Protein AF-A0A227J800-F1 (afdb_monomer)

Sequence (123 aa):
EHDVGGIAIDNHGCPLPESTVTACEESDAVLFGSVGGPKWEHLPPNDQPERGALLPLRKHFQLFCNLRPAQIHAGLEAFSPLRADISGRGFDIVVVRELTGGIYFGQPKGREGEGANEKAFDT

Foldseek 3Di:
DDAAFPRCCVVPVARQDPVNVVVCVVDPDDDDDDHFDPVQPPDDPCRHRVNVGPLCSCQVVVVQWDKDWDKQDPPNLVVDPDDSVVSVVIDTDIDTGGRHDDQVPDPDFDWDDDDPPIDTDGD

Mean p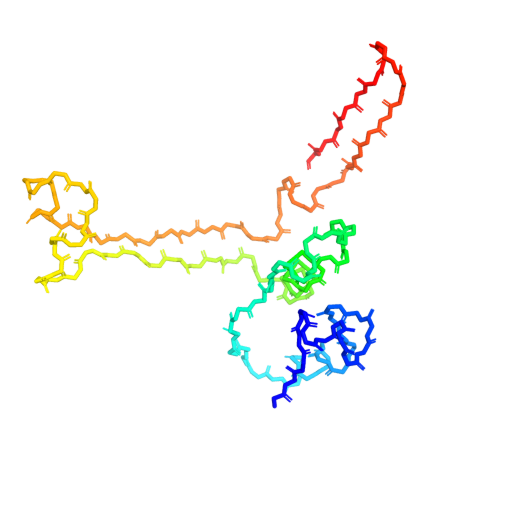redicted aligned error: 4.44 Å

pLDDT: mean 95.44, std 4.73, range [64.62, 98.62]

Organism: Vibrio parahaemolyticus (NCBI:txid670)

Structure (mmCIF, N/CA/C/O backbone):
data_AF-A0A227J800-F1
#
_entry.id   AF-A0A227J800-F1
#
loop_
_atom_site.group_PDB
_atom_site.id
_atom_site.type_symbol
_atom_site.label_atom_id
_atom_site.label_alt_id
_atom_site.label_comp_id
_atom_site.label_asym_id
_atom_site.label_entity_id
_atom_site.label_seq_id
_atom_site.pdbx_PDB_ins_code
_atom_site.Cartn_x
_atom_site.Cartn_y
_atom_site.Cartn_z
_atom_site.occupancy
_atom_site.B_iso_or_equiv
_atom_site.auth_seq_id
_atom_site.auth_comp_id
_atom_site.auth_asym_id
_atom_site.auth_atom_id
_atom_site.pdbx_PDB_model_num
ATOM 1 N N . GLU A 1 1 ? -17.776 4.427 -3.562 1.00 95.69 1 GLU A N 1
ATOM 2 C CA . GLU A 1 1 ? -16.512 5.149 -3.286 1.00 95.69 1 GLU A CA 1
ATOM 3 C C . GLU A 1 1 ? -16.546 5.606 -1.837 1.00 95.69 1 GLU A C 1
ATOM 5 O O . GLU A 1 1 ? -17.624 5.973 -1.382 1.00 95.69 1 GLU A O 1
ATOM 10 N N . HIS A 1 2 ? -15.429 5.520 -1.111 1.00 98.44 2 HIS A N 1
ATOM 11 C CA . HIS A 1 2 ? -15.365 5.807 0.327 1.00 98.44 2 HIS A CA 1
ATOM 12 C C . HIS A 1 2 ? -14.068 6.548 0.672 1.00 98.44 2 HIS A C 1
ATOM 14 O O . HIS A 1 2 ? -13.028 6.287 0.064 1.00 98.44 2 HIS A O 1
ATOM 20 N N . ASP A 1 3 ? -14.132 7.449 1.655 1.00 98.62 3 ASP A N 1
ATOM 21 C CA . ASP A 1 3 ? -12.978 8.229 2.106 1.00 98.62 3 ASP A CA 1
ATOM 22 C C . ASP A 1 3 ? -11.993 7.360 2.899 1.00 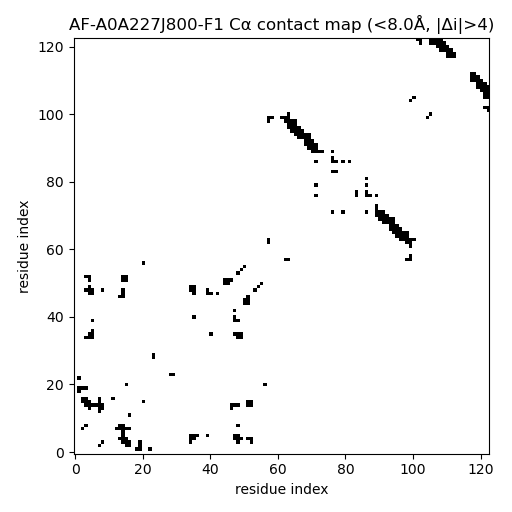98.62 3 ASP A C 1
ATOM 24 O O . ASP A 1 3 ? -12.379 6.571 3.765 1.00 98.62 3 ASP A O 1
ATOM 28 N N . VAL A 1 4 ? -10.694 7.542 2.651 1.00 98.62 4 VAL A N 1
ATOM 29 C CA . VAL A 1 4 ? -9.616 6.869 3.389 1.00 98.62 4 VAL A CA 1
ATOM 30 C C . VAL A 1 4 ? -8.349 7.729 3.430 1.00 98.62 4 VAL A C 1
ATOM 32 O O . VAL A 1 4 ? -8.071 8.507 2.520 1.00 98.62 4 VAL A O 1
ATOM 35 N N . GLY A 1 5 ? -7.549 7.596 4.484 1.00 98.44 5 GLY A N 1
ATOM 36 C CA . GLY A 1 5 ? -6.306 8.334 4.673 1.00 98.44 5 GLY A CA 1
ATOM 37 C C . GLY A 1 5 ? -6.533 9.822 4.935 1.00 98.44 5 GLY A C 1
ATOM 38 O O . GLY A 1 5 ? -7.351 10.199 5.766 1.00 98.44 5 GLY A O 1
ATOM 39 N N . GLY A 1 6 ? -5.787 10.682 4.240 1.00 98.31 6 GLY A N 1
ATOM 40 C CA . GLY A 1 6 ? -5.785 12.122 4.506 1.00 98.31 6 GLY A CA 1
ATOM 41 C C . GLY A 1 6 ? -7.137 12.796 4.266 1.00 98.31 6 GLY A C 1
ATOM 42 O O . GLY A 1 6 ? -7.578 13.590 5.092 1.00 98.31 6 GLY A O 1
ATOM 43 N N . ILE A 1 7 ? -7.843 12.421 3.192 1.00 98.50 7 ILE A N 1
ATOM 44 C CA . ILE A 1 7 ? -9.194 12.943 2.935 1.00 98.50 7 ILE A CA 1
ATOM 45 C C . ILE A 1 7 ? -10.183 12.504 4.022 1.00 98.50 7 ILE A C 1
ATOM 47 O O . ILE A 1 7 ? -11.056 13.275 4.412 1.00 98.50 7 ILE A O 1
ATOM 51 N N . ALA A 1 8 ? -10.002 11.305 4.583 1.00 98.44 8 ALA A N 1
ATOM 52 C CA . ALA A 1 8 ? -10.836 10.851 5.684 1.00 98.44 8 ALA A CA 1
ATOM 53 C C . ALA A 1 8 ? -10.546 11.594 6.992 1.00 98.44 8 ALA A C 1
ATOM 55 O O . ALA A 1 8 ? -11.470 11.883 7.744 1.00 98.44 8 ALA A O 1
ATOM 56 N N . ILE A 1 9 ? -9.288 11.965 7.242 1.00 98.31 9 ILE A N 1
ATOM 57 C CA . ILE A 1 9 ? -8.936 12.831 8.375 1.00 98.31 9 ILE A CA 1
ATOM 58 C C . ILE A 1 9 ? -9.621 14.190 8.229 1.00 98.31 9 ILE A C 1
ATOM 60 O O . ILE A 1 9 ? -10.207 14.681 9.189 1.00 98.31 9 ILE A O 1
ATOM 64 N N . ASP A 1 10 ? -9.584 14.771 7.031 1.00 98.25 10 ASP A N 1
ATOM 65 C CA . ASP A 1 10 ? -10.188 16.076 6.767 1.00 98.25 10 ASP A CA 1
ATOM 66 C C . ASP A 1 10 ? -11.717 16.065 6.953 1.00 98.25 10 ASP A C 1
ATOM 68 O O . ASP A 1 10 ? -12.267 17.010 7.518 1.00 98.25 10 ASP A O 1
ATOM 72 N N . ASN A 1 11 ? -12.394 15.000 6.511 1.00 98.56 11 ASN A N 1
ATOM 73 C CA . ASN A 1 11 ? -13.858 14.912 6.525 1.00 98.56 11 ASN A CA 1
ATOM 74 C C . ASN A 1 11 ? -14.437 14.279 7.805 1.00 98.56 11 ASN A C 1
ATOM 76 O O . ASN A 1 11 ? -15.533 14.644 8.225 1.00 98.56 11 ASN A O 1
ATOM 80 N N . HIS A 1 12 ? -13.720 13.333 8.421 1.00 97.94 12 HIS A N 1
ATOM 81 C CA . HIS A 1 12 ? -14.222 12.461 9.499 1.00 97.94 12 HIS A CA 1
ATOM 82 C C . HIS A 1 12 ? -13.322 12.442 10.742 1.00 97.94 12 HIS A C 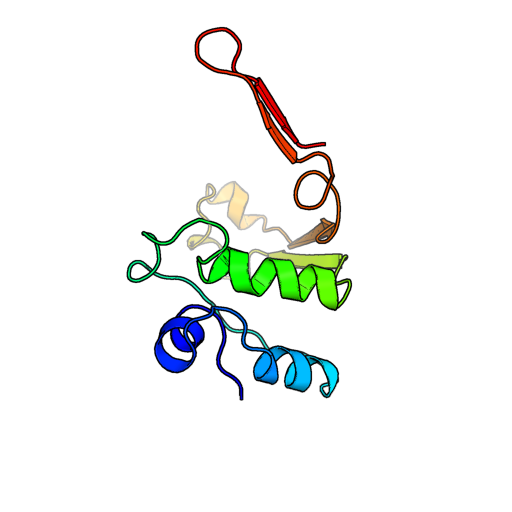1
ATOM 84 O O . HIS A 1 12 ? -13.645 11.775 11.723 1.00 97.94 12 HIS A O 1
ATOM 90 N N . GLY A 1 13 ? -12.178 13.133 10.721 1.00 96.88 13 GLY A N 1
ATOM 91 C CA . GLY A 1 13 ? -11.252 13.213 11.855 1.00 96.88 13 GLY A CA 1
ATOM 92 C C . GLY A 1 13 ? -10.402 11.961 12.097 1.00 96.88 13 GLY A C 1
ATOM 93 O O . GLY A 1 13 ? -9.644 11.931 13.063 1.00 96.88 13 GLY A O 1
ATOM 94 N N . CYS A 1 14 ? -10.490 10.934 11.246 1.00 96.94 14 CYS A N 1
ATOM 95 C CA . CYS A 1 14 ? -9.685 9.716 11.358 1.00 96.94 14 CYS A CA 1
ATOM 96 C C . CYS A 1 14 ? -9.299 9.159 9.975 1.00 96.94 14 CYS A C 1
ATOM 98 O O . CYS A 1 14 ? -10.038 9.341 9.008 1.00 96.94 14 CYS A O 1
ATOM 100 N N . PRO A 1 15 ? -8.152 8.463 9.849 1.00 97.75 15 PRO A N 1
ATOM 101 C CA . PRO A 1 15 ? -7.674 7.968 8.558 1.00 97.75 15 PRO A CA 1
ATOM 102 C C . PRO A 1 15 ? -8.446 6.749 8.038 1.00 97.75 15 PRO A C 1
ATOM 104 O O . PRO A 1 15 ? -8.338 6.426 6.856 1.00 97.75 15 PRO A O 1
ATOM 107 N N . LEU A 1 16 ? -9.210 6.059 8.886 1.00 98.31 16 LEU A N 1
ATOM 108 C CA . LEU A 1 16 ? -10.008 4.901 8.491 1.00 98.31 16 LEU A CA 1
ATOM 109 C C . LEU A 1 16 ? -11.367 4.911 9.207 1.00 98.31 16 LEU A C 1
ATOM 111 O O . LEU A 1 16 ? -11.490 4.334 10.288 1.00 98.31 16 LEU A O 1
ATOM 115 N N . PRO A 1 17 ? -12.379 5.575 8.623 1.00 98.19 17 PRO A N 1
ATOM 116 C CA . PRO A 1 17 ? -13.729 5.60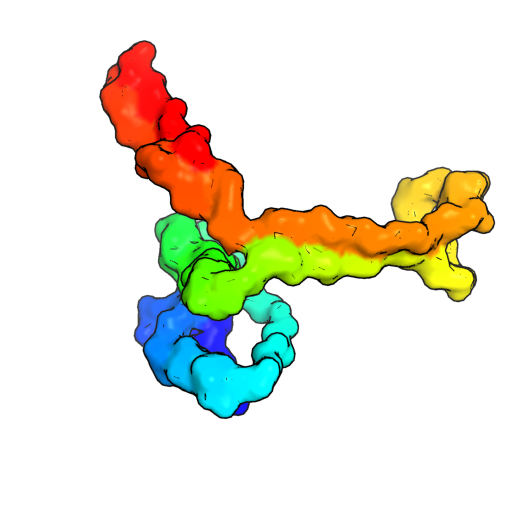0 9.170 1.00 98.19 17 PRO A CA 1
ATOM 117 C C . PRO A 1 17 ? -14.365 4.206 9.190 1.00 98.19 17 PRO A C 1
ATOM 119 O O . PRO A 1 17 ? -14.141 3.395 8.290 1.00 98.19 17 PRO A O 1
ATOM 122 N N . GLU A 1 18 ? -15.231 3.951 10.171 1.00 98.06 18 GLU A N 1
ATOM 123 C CA . GLU A 1 18 ? -15.976 2.687 10.290 1.00 98.06 18 GLU A CA 1
ATOM 124 C C . GLU A 1 18 ? -16.855 2.410 9.059 1.00 98.06 18 GLU A C 1
ATOM 126 O O . GLU A 1 18 ? -16.939 1.274 8.590 1.00 98.06 18 GLU A O 1
ATOM 131 N N . SER A 1 19 ? -17.436 3.458 8.466 1.00 98.25 19 SER A N 1
ATOM 132 C CA . SER A 1 19 ? -18.213 3.357 7.225 1.00 98.25 19 SER A CA 1
ATOM 133 C C . SER A 1 19 ? -17.379 2.849 6.044 1.00 98.25 19 SER A C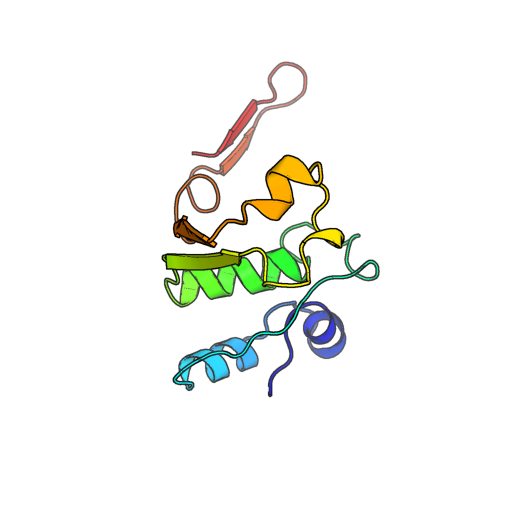 1
ATOM 135 O O . SER A 1 19 ? -17.884 2.099 5.212 1.00 98.25 19 SER A O 1
ATOM 137 N N . THR A 1 20 ? -16.095 3.209 5.982 1.00 98.62 20 THR A N 1
ATOM 138 C CA . THR A 1 20 ? -15.163 2.716 4.961 1.00 98.62 20 THR A CA 1
ATOM 139 C C . THR A 1 20 ? -14.807 1.251 5.202 1.00 98.62 20 THR A C 1
ATOM 141 O O . THR A 1 20 ? -14.721 0.488 4.244 1.00 98.62 20 THR A O 1
ATOM 144 N N . VAL A 1 21 ? -14.636 0.829 6.460 1.00 98.50 21 VAL A N 1
ATOM 145 C CA . VAL A 1 21 ? -14.391 -0.587 6.791 1.00 98.50 21 VAL A CA 1
ATOM 146 C C . VAL A 1 21 ? -15.603 -1.441 6.427 1.00 98.50 21 VAL A C 1
ATOM 148 O O . VAL A 1 21 ? -15.438 -2.430 5.721 1.00 98.50 21 VAL A O 1
ATOM 151 N N . THR A 1 22 ? -16.803 -1.010 6.820 1.00 98.56 22 THR A N 1
ATOM 152 C CA . THR A 1 22 ? -18.068 -1.702 6.513 1.00 98.56 22 THR A CA 1
ATOM 153 C C . THR A 1 22 ? -18.229 -1.888 5.003 1.00 98.56 22 THR A C 1
ATOM 155 O O . THR A 1 22 ? -18.475 -2.989 4.527 1.00 98.56 22 THR A O 1
ATOM 1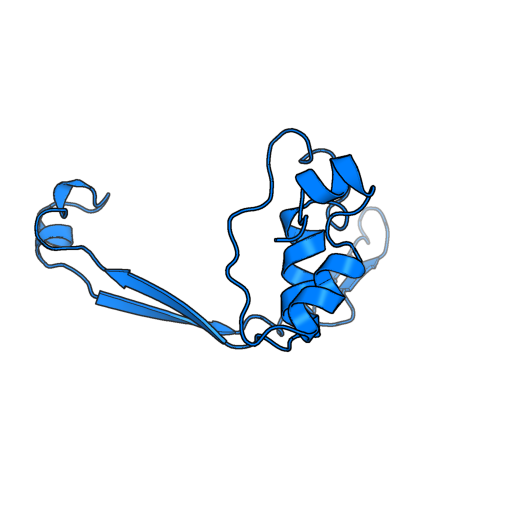58 N N . ALA A 1 23 ? -17.990 -0.836 4.216 1.00 98.44 23 ALA A N 1
ATOM 159 C CA . ALA A 1 23 ? -18.074 -0.937 2.763 1.00 98.44 23 ALA A CA 1
ATOM 160 C C . ALA A 1 23 ? -17.057 -1.923 2.166 1.00 98.44 23 ALA A C 1
ATOM 162 O O . ALA A 1 23 ? -17.368 -2.627 1.206 1.00 98.44 23 ALA A O 1
ATOM 163 N N . CYS A 1 24 ? -15.845 -1.995 2.726 1.00 98.56 24 CYS A N 1
ATOM 164 C CA . CYS A 1 24 ? -14.858 -2.998 2.332 1.00 98.56 24 CYS A CA 1
ATOM 165 C C . CYS A 1 24 ? -15.308 -4.427 2.690 1.00 98.56 24 CYS A C 1
ATOM 167 O O . CYS A 1 24 ? -15.024 -5.339 1.922 1.00 98.56 24 CYS A O 1
ATOM 169 N N . GLU A 1 25 ? -15.997 -4.632 3.819 1.00 98.56 25 GLU A N 1
ATOM 170 C CA . GLU A 1 25 ? -16.559 -5.937 4.215 1.00 98.56 25 GLU A CA 1
ATOM 171 C C . GLU A 1 25 ? -17.702 -6.388 3.300 1.00 98.56 25 GLU A C 1
ATOM 173 O O . GLU A 1 25 ? -17.842 -7.577 3.026 1.00 98.56 25 GLU A O 1
ATOM 178 N N . GLU A 1 26 ? -18.496 -5.441 2.803 1.00 98.56 26 GLU A N 1
ATOM 179 C CA . GLU A 1 26 ? -19.608 -5.683 1.877 1.00 98.56 26 GLU A CA 1
ATOM 180 C C . GLU A 1 26 ? -19.159 -5.845 0.410 1.00 98.56 26 GLU A C 1
ATOM 182 O O . GLU A 1 26 ? -19.988 -6.078 -0.470 1.00 98.56 26 GLU A O 1
ATOM 187 N N . SER A 1 27 ? -17.857 -5.721 0.130 1.00 98.50 27 SER A N 1
ATOM 188 C CA . SER A 1 27 ? -17.292 -5.752 -1.222 1.00 98.50 27 SER A CA 1
ATOM 189 C C . SER A 1 27 ? -16.515 -7.039 -1.506 1.00 98.50 27 SER A C 1
ATOM 191 O O . SER A 1 27 ? -15.798 -7.552 -0.652 1.00 98.50 27 SER A O 1
ATOM 193 N N . ASP A 1 28 ? -16.547 -7.504 -2.758 1.00 98.62 28 ASP A N 1
ATOM 194 C CA . ASP A 1 28 ? -15.731 -8.648 -3.202 1.00 98.62 28 ASP A CA 1
ATOM 195 C C . ASP A 1 28 ? -14.228 -8.319 -3.275 1.00 98.62 28 ASP A C 1
ATOM 197 O O . ASP A 1 28 ? -13.369 -9.196 -3.152 1.00 98.62 28 ASP A O 1
ATOM 201 N N . ALA A 1 29 ? -13.894 -7.052 -3.534 1.00 98.44 29 ALA A N 1
ATOM 202 C CA . ALA A 1 29 ? -12.525 -6.570 -3.655 1.00 98.44 29 ALA A CA 1
ATOM 203 C C . ALA A 1 29 ? -12.435 -5.064 -3.383 1.00 98.44 29 ALA A C 1
ATOM 205 O O . ALA A 1 29 ? -13.384 -4.313 -3.602 1.00 98.44 29 ALA A O 1
ATOM 206 N N . VAL A 1 30 ? -11.244 -4.613 -2.982 1.00 98.44 30 VAL A N 1
ATOM 207 C CA . VAL A 1 30 ? -10.937 -3.194 -2.766 1.00 98.44 30 VAL A CA 1
ATOM 208 C C . VAL A 1 30 ? -9.960 -2.710 -3.833 1.00 98.44 30 VAL A C 1
ATOM 210 O O . VAL A 1 30 ? -8.801 -3.127 -3.863 1.00 98.44 30 VAL A O 1
ATOM 213 N N . LEU A 1 31 ? -10.408 -1.786 -4.686 1.00 98.50 31 LEU A N 1
ATOM 214 C CA . LEU A 1 31 ? -9.520 -1.018 -5.557 1.00 98.50 31 LEU A CA 1
ATOM 215 C C . LEU A 1 31 ? -9.012 0.203 -4.788 1.00 98.50 31 LEU A C 1
ATOM 217 O O . LEU A 1 31 ? -9.765 1.133 -4.510 1.00 98.50 31 LEU A O 1
ATOM 221 N N . PHE A 1 32 ? -7.731 0.186 -4.429 1.00 98.31 32 PHE A N 1
ATOM 222 C CA . PHE A 1 32 ? -7.131 1.191 -3.556 1.00 98.31 32 PHE A CA 1
ATOM 223 C C . PHE A 1 32 ? -6.183 2.115 -4.333 1.00 98.31 32 PHE A C 1
ATOM 225 O O . PHE A 1 32 ? -5.345 1.641 -5.098 1.00 98.31 32 PHE A O 1
ATOM 232 N N . GLY A 1 33 ? -6.302 3.429 -4.115 1.00 97.81 33 GLY A N 1
ATOM 233 C CA . GLY A 1 33 ? -5.403 4.442 -4.677 1.00 97.81 33 GLY A CA 1
ATOM 234 C C . GLY A 1 33 ? -4.125 4.627 -3.850 1.00 97.81 33 GLY A C 1
ATOM 235 O O . GLY A 1 33 ? -3.406 3.677 -3.546 1.00 97.81 33 GLY A O 1
ATOM 236 N N . SER A 1 34 ? -3.836 5.867 -3.462 1.00 97.69 34 SER A N 1
ATOM 237 C CA . SER A 1 34 ? -2.726 6.213 -2.568 1.00 97.69 34 SER A CA 1
ATOM 238 C C . SER A 1 34 ? -3.207 7.114 -1.436 1.00 97.69 34 SER A C 1
ATOM 240 O O . SER A 1 34 ? -4.077 7.955 -1.645 1.00 97.69 34 SER A O 1
ATOM 242 N N . VAL A 1 35 ? -2.607 6.969 -0.257 1.00 97.88 35 VAL A N 1
ATOM 243 C CA . VAL A 1 35 ? -2.860 7.811 0.921 1.00 97.88 35 VAL A CA 1
ATOM 244 C C . VAL A 1 35 ? -1.544 8.389 1.429 1.00 97.88 35 VAL A C 1
ATOM 246 O O . VAL A 1 35 ? -0.494 7.789 1.200 1.00 97.88 35 VAL A O 1
ATOM 249 N N . GLY A 1 36 ? -1.615 9.523 2.124 1.00 96.69 36 GLY A N 1
ATOM 250 C CA . GLY A 1 36 ? -0.443 10.227 2.641 1.00 96.69 36 GLY A CA 1
ATOM 251 C C . GLY A 1 36 ? -0.270 11.617 2.047 1.00 96.69 36 GLY A C 1
ATOM 252 O O . GLY A 1 36 ? -0.968 11.999 1.106 1.00 96.69 36 GLY A O 1
ATOM 253 N N . GLY A 1 37 ? 0.662 12.379 2.610 1.00 96.62 37 GLY A N 1
ATOM 254 C CA . GLY A 1 37 ? 1.087 13.665 2.064 1.00 96.62 37 GLY A CA 1
ATOM 255 C C . GLY A 1 37 ? 1.531 14.678 3.125 1.00 96.62 37 GLY A C 1
ATOM 256 O O . GLY A 1 37 ? 1.155 14.544 4.294 1.00 96.62 37 GLY A O 1
ATOM 257 N N . PRO A 1 38 ? 2.248 15.749 2.719 1.00 97.19 38 PRO A N 1
ATOM 258 C CA . PRO A 1 38 ? 2.909 16.686 3.638 1.00 97.19 38 PRO A CA 1
ATOM 259 C C . PRO A 1 38 ? 1.985 17.333 4.670 1.00 97.19 38 PRO A C 1
ATOM 261 O O . PRO A 1 38 ? 2.399 17.654 5.781 1.00 97.19 38 PRO A O 1
ATOM 264 N N . LYS A 1 39 ? 0.702 17.493 4.323 1.00 97.88 39 LYS A N 1
ATOM 265 C CA . LYS A 1 39 ? -0.316 18.052 5.215 1.00 97.88 39 LYS A CA 1
ATOM 266 C C . LYS A 1 39 ? -0.458 17.256 6.517 1.00 97.88 39 LYS A C 1
ATOM 268 O O . LYS A 1 39 ? -0.727 17.868 7.542 1.00 97.88 39 LYS A O 1
ATOM 273 N N . TRP A 1 40 ? -0.256 15.938 6.499 1.00 97.81 40 TRP A N 1
ATOM 274 C CA . TRP A 1 40 ? -0.509 15.054 7.646 1.00 97.81 40 TRP A CA 1
ATOM 275 C C . TRP A 1 40 ? 0.764 14.428 8.241 1.00 97.81 40 TRP A C 1
ATOM 277 O O . TRP A 1 40 ? 0.677 13.693 9.219 1.00 97.81 40 TRP A O 1
ATOM 287 N N . GLU A 1 41 ? 1.953 14.740 7.710 1.00 94.69 41 GLU A N 1
ATOM 288 C CA . GLU A 1 41 ? 3.240 14.178 8.175 1.00 94.69 41 GLU A CA 1
ATOM 289 C C . GLU A 1 41 ? 3.573 14.522 9.636 1.00 94.69 41 GLU A C 1
ATOM 291 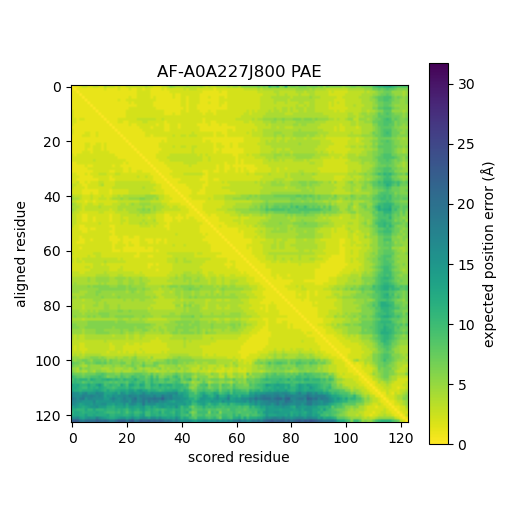O O . GLU A 1 41 ? 4.300 13.790 10.305 1.00 94.69 41 GLU A O 1
ATOM 296 N N . HIS A 1 42 ? 3.026 15.627 10.145 1.00 95.19 42 HIS A N 1
ATOM 297 C CA . HIS A 1 42 ? 3.233 16.089 11.516 1.00 95.19 42 HIS A CA 1
ATOM 298 C C . HIS A 1 42 ? 2.393 15.328 12.558 1.00 95.19 42 HIS A C 1
ATOM 300 O O . HIS A 1 42 ? 2.606 15.514 13.757 1.00 95.19 42 HIS A O 1
ATOM 306 N N . LEU A 1 43 ? 1.430 14.505 12.125 1.00 95.38 43 LEU A N 1
ATOM 307 C CA . LEU A 1 43 ? 0.582 13.730 13.028 1.00 95.38 43 LEU A CA 1
ATOM 308 C C . LEU A 1 43 ? 1.374 12.601 13.708 1.00 95.38 43 LEU A C 1
ATOM 310 O O . LEU A 1 43 ? 2.356 12.102 13.141 1.00 95.38 43 LEU A O 1
ATOM 314 N N . PRO A 1 44 ? 0.940 12.146 14.899 1.00 93.62 44 PRO A N 1
ATOM 315 C CA . PRO A 1 44 ? 1.494 10.955 15.528 1.00 93.62 44 PRO A CA 1
ATOM 316 C C . PRO A 1 44 ? 1.464 9.749 14.576 1.00 93.62 44 PRO A C 1
ATOM 318 O O . PRO A 1 44 ? 0.520 9.610 13.799 1.00 93.62 44 PRO A O 1
ATOM 321 N N . PRO A 1 45 ? 2.438 8.821 14.638 1.00 88.38 45 PRO A N 1
ATOM 322 C CA . PRO A 1 45 ? 2.563 7.764 13.635 1.00 88.38 45 PRO A CA 1
ATOM 323 C C . PRO A 1 45 ? 1.331 6.870 13.446 1.00 88.38 45 PRO A C 1
ATOM 325 O O . PRO A 1 45 ? 1.162 6.329 12.362 1.00 88.38 45 PRO A O 1
ATOM 328 N N . ASN A 1 46 ? 0.496 6.680 14.471 1.00 87.00 46 ASN A N 1
ATOM 329 C CA . ASN A 1 46 ? -0.729 5.877 14.359 1.00 87.00 46 ASN A CA 1
ATOM 330 C C . ASN A 1 46 ? -1.898 6.652 13.734 1.00 87.00 46 ASN A C 1
ATOM 332 O O . ASN A 1 46 ? -2.808 6.031 13.193 1.00 87.00 46 ASN A O 1
ATOM 336 N N . ASP A 1 47 ? -1.830 7.982 13.757 1.00 92.19 47 ASP A N 1
ATOM 337 C CA . ASP A 1 47 ? -2.853 8.875 13.214 1.00 92.19 47 ASP A CA 1
ATOM 338 C C . ASP A 1 47 ? -2.512 9.313 11.782 1.00 92.19 47 ASP A C 1
ATOM 340 O O . ASP A 1 47 ? -3.355 9.860 11.074 1.00 92.19 47 ASP A O 1
ATOM 344 N N . GLN A 1 48 ? -1.282 9.051 11.325 1.00 95.75 48 GLN A N 1
ATOM 345 C CA . GLN A 1 48 ? -0.869 9.309 9.948 1.00 95.75 48 GLN A CA 1
ATOM 346 C C . GLN A 1 48 ? -1.681 8.462 8.949 1.00 95.75 48 GLN A C 1
ATOM 348 O O . GLN A 1 48 ? -1.893 7.267 9.197 1.00 95.75 48 GLN A O 1
ATOM 353 N N . PRO A 1 49 ? -2.076 9.028 7.788 1.00 96.38 49 PRO A N 1
ATOM 354 C CA . PRO A 1 49 ? -2.874 8.346 6.768 1.00 96.38 49 PRO A CA 1
ATOM 355 C C . PRO A 1 49 ? -2.365 6.954 6.379 1.00 96.38 49 PRO A C 1
ATOM 357 O O . PRO A 1 49 ? -3.142 6.014 6.230 1.00 96.38 49 PRO A O 1
ATOM 360 N N . GLU A 1 50 ? -1.055 6.810 6.205 1.00 95.12 50 GLU A N 1
ATOM 361 C CA . GLU A 1 50 ? -0.417 5.610 5.681 1.00 95.12 50 GLU A CA 1
ATOM 362 C C . GLU A 1 50 ? -0.499 4.461 6.681 1.00 95.12 50 GLU A C 1
ATOM 364 O O . GLU A 1 50 ? -0.882 3.348 6.324 1.00 95.12 50 GLU A O 1
ATOM 369 N N . ARG A 1 51 ? -0.146 4.714 7.943 1.00 92.94 51 ARG A N 1
ATOM 370 C CA . ARG A 1 51 ? -0.145 3.681 8.986 1.00 92.94 51 ARG A CA 1
ATOM 371 C C . ARG A 1 51 ? -1.541 3.443 9.540 1.00 92.94 51 ARG A C 1
ATOM 373 O O . ARG A 1 51 ? -1.934 2.283 9.646 1.00 92.94 51 ARG A O 1
ATOM 380 N N . GLY A 1 52 ? -2.274 4.515 9.837 1.00 94.94 52 GLY A N 1
ATOM 381 C CA . GLY A 1 52 ? -3.602 4.473 10.442 1.00 94.94 52 GLY A CA 1
ATOM 382 C C . GLY A 1 52 ? -4.684 3.887 9.535 1.00 94.94 52 GLY A C 1
ATOM 383 O O . GLY A 1 52 ? -5.677 3.383 10.044 1.00 94.94 52 GLY A O 1
ATOM 384 N N . ALA A 1 53 ? -4.489 3.877 8.210 1.00 96.56 53 ALA A N 1
ATOM 385 C CA . ALA A 1 53 ? -5.400 3.196 7.289 1.00 96.56 53 ALA A CA 1
ATOM 386 C C . ALA A 1 53 ? -4.889 1.826 6.820 1.00 96.56 53 ALA A C 1
ATOM 388 O O . ALA A 1 53 ? -5.602 0.826 6.924 1.00 96.56 53 ALA A O 1
ATOM 389 N N . LEU A 1 54 ? -3.653 1.737 6.306 1.00 95.38 54 LEU A N 1
ATOM 390 C CA . LEU A 1 54 ? -3.207 0.516 5.622 1.00 95.38 54 LEU A CA 1
ATOM 391 C C . LEU A 1 54 ? -2.939 -0.649 6.577 1.00 95.38 54 LEU A C 1
ATOM 393 O O . LEU A 1 54 ? -3.212 -1.791 6.209 1.00 95.38 54 LEU A O 1
ATOM 397 N N . LEU A 1 55 ? -2.368 -0.407 7.764 1.00 93.12 55 LEU A N 1
ATOM 398 C CA . LEU A 1 55 ? -2.067 -1.502 8.696 1.00 93.12 55 LEU A CA 1
ATOM 399 C C . LEU A 1 55 ? -3.345 -2.119 9.283 1.00 93.12 55 LEU A C 1
ATOM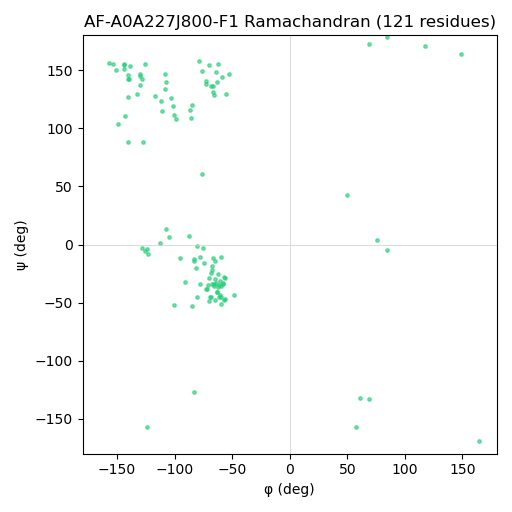 401 O O . LEU A 1 55 ? -3.438 -3.350 9.253 1.00 93.12 55 LEU A O 1
ATOM 405 N N . PRO A 1 56 ? -4.344 -1.331 9.738 1.00 95.19 56 PRO A N 1
ATOM 406 C CA . PRO A 1 56 ? -5.618 -1.887 10.177 1.00 95.19 56 PRO A CA 1
ATOM 407 C C . PRO A 1 56 ? -6.339 -2.655 9.073 1.00 95.19 56 PRO A C 1
ATOM 409 O O . PRO A 1 56 ? -6.725 -3.789 9.322 1.00 95.19 56 PRO A O 1
ATOM 412 N N . LEU A 1 57 ? -6.425 -2.122 7.845 1.00 97.38 57 LEU A N 1
ATOM 413 C CA . LEU A 1 57 ? -7.058 -2.832 6.723 1.00 97.38 57 LEU A CA 1
ATOM 414 C C . LEU A 1 57 ? -6.404 -4.194 6.458 1.00 97.38 57 LEU A C 1
ATOM 416 O O . LEU A 1 57 ? -7.087 -5.210 6.358 1.00 97.38 57 LEU A O 1
ATOM 420 N N . ARG A 1 58 ? -5.068 -4.239 6.390 1.00 96.75 58 ARG A N 1
ATOM 421 C CA . ARG A 1 58 ? -4.330 -5.492 6.160 1.00 96.75 58 ARG A CA 1
ATOM 422 C C . ARG A 1 58 ? -4.581 -6.518 7.254 1.00 96.75 58 ARG A C 1
ATOM 424 O O . ARG A 1 58 ? -4.772 -7.689 6.944 1.00 96.75 58 ARG A O 1
ATOM 431 N N . LYS A 1 59 ? -4.566 -6.078 8.514 1.00 94.62 59 LYS A N 1
ATOM 432 C CA . LYS A 1 59 ? -4.798 -6.946 9.670 1.00 94.62 59 LYS A CA 1
ATOM 433 C C . LYS A 1 59 ? -6.243 -7.443 9.716 1.00 94.62 59 LYS A C 1
ATOM 435 O O . LYS A 1 59 ? -6.453 -8.632 9.922 1.00 94.62 59 LYS A O 1
ATOM 440 N N . HIS A 1 60 ? -7.206 -6.547 9.503 1.00 97.19 60 HIS A N 1
ATOM 441 C CA . HIS A 1 60 ? -8.643 -6.827 9.544 1.00 97.19 60 HIS A CA 1
ATOM 442 C C . HIS A 1 60 ? -9.043 -7.892 8.524 1.00 97.19 60 HIS A C 1
ATOM 444 O O . HIS A 1 60 ? -9.614 -8.915 8.887 1.00 97.19 60 HIS A O 1
ATOM 450 N N . PHE A 1 61 ? -8.632 -7.709 7.267 1.00 97.88 61 PHE A N 1
ATOM 451 C CA . PHE A 1 61 ? -8.932 -8.632 6.168 1.00 97.88 61 PHE A CA 1
ATOM 452 C C . PHE A 1 61 ? -7.914 -9.774 6.018 1.00 97.88 61 PHE A C 1
ATOM 454 O O . PHE A 1 61 ? -7.965 -10.513 5.038 1.00 97.88 61 PHE A O 1
ATOM 461 N N . GLN A 1 62 ? -6.970 -9.916 6.957 1.00 96.81 62 GLN A N 1
ATOM 462 C CA . GLN A 1 62 ? -5.938 -10.962 6.952 1.00 96.81 62 GLN A CA 1
ATOM 463 C C . GLN A 1 62 ? -5.192 -11.075 5.609 1.00 96.81 62 GLN A C 1
ATOM 465 O O . GLN A 1 62 ? -4.919 -12.166 5.104 1.00 96.81 62 GLN A O 1
ATOM 470 N N . LEU A 1 63 ? -4.845 -9.927 5.019 1.00 97.31 63 LEU A N 1
ATOM 471 C CA . LEU A 1 63 ? -4.215 -9.824 3.699 1.00 97.31 63 LEU A CA 1
ATOM 472 C C . LEU A 1 63 ? -2.725 -10.194 3.751 1.00 97.31 63 LEU A C 1
ATOM 474 O O . LEU A 1 63 ? -1.867 -9.365 3.455 1.00 97.31 63 LEU A O 1
ATOM 478 N N . PHE A 1 64 ? -2.401 -11.425 4.150 1.00 96.56 64 PHE A N 1
ATOM 479 C CA . PHE A 1 64 ? -1.030 -11.861 4.432 1.00 96.56 64 PHE A CA 1
ATOM 480 C C . PHE A 1 64 ? -0.122 -11.868 3.196 1.00 96.56 64 PHE A C 1
ATOM 482 O O . PHE A 1 64 ? 1.083 -11.670 3.323 1.00 96.56 64 PHE A O 1
ATOM 489 N N . CYS A 1 65 ? -0.673 -12.098 2.001 1.00 97.88 65 CYS A N 1
ATOM 490 C CA . CYS A 1 65 ? 0.098 -12.247 0.771 1.00 97.88 65 CYS A CA 1
ATOM 491 C C . CYS A 1 65 ? 0.113 -10.945 -0.035 1.00 97.88 65 CYS A C 1
ATOM 493 O O . CYS A 1 65 ? -0.873 -10.581 -0.676 1.00 97.88 65 CYS A O 1
ATOM 495 N N . ASN A 1 66 ? 1.257 -10.261 -0.067 1.00 98.31 66 ASN A N 1
ATOM 496 C CA . ASN A 1 66 ? 1.477 -9.124 -0.953 1.00 98.31 66 ASN A CA 1
ATOM 497 C C . ASN A 1 66 ? 2.302 -9.535 -2.173 1.00 98.31 66 ASN A C 1
ATOM 499 O O . ASN A 1 66 ? 3.453 -9.944 -2.036 1.00 98.31 66 ASN A O 1
ATOM 503 N N . LEU A 1 67 ? 1.722 -9.374 -3.362 1.00 98.44 67 LEU A N 1
ATOM 504 C CA . LEU A 1 67 ? 2.379 -9.645 -4.637 1.00 98.44 67 LEU A CA 1
ATOM 505 C C . LEU A 1 67 ? 2.794 -8.325 -5.290 1.00 98.44 67 LEU A C 1
ATOM 507 O O . LEU A 1 67 ? 1.965 -7.433 -5.466 1.00 98.44 67 LEU A O 1
ATOM 511 N N . ARG A 1 68 ? 4.077 -8.191 -5.639 1.00 98.62 68 ARG A N 1
ATOM 512 C CA . ARG A 1 68 ? 4.617 -7.018 -6.347 1.00 98.62 68 ARG A CA 1
ATOM 513 C C . ARG A 1 68 ? 5.392 -7.468 -7.586 1.00 98.62 68 ARG A C 1
ATOM 515 O O . ARG A 1 68 ? 6.595 -7.722 -7.473 1.00 98.62 68 ARG A O 1
ATOM 522 N N . PRO A 1 69 ? 4.726 -7.622 -8.742 1.00 98.44 69 PRO A N 1
ATOM 523 C CA . PRO A 1 69 ? 5.419 -7.872 -9.998 1.00 98.44 69 PRO A CA 1
ATOM 524 C C . PRO A 1 69 ? 6.239 -6.639 -10.397 1.00 98.44 69 PRO A C 1
ATOM 526 O O . PRO A 1 69 ? 5.764 -5.508 -10.299 1.00 98.44 69 PRO A O 1
ATOM 529 N N . ALA A 1 70 ? 7.471 -6.862 -10.838 1.00 98.31 70 ALA A N 1
ATOM 530 C CA . ALA A 1 70 ? 8.369 -5.840 -11.346 1.00 98.31 70 ALA A CA 1
ATOM 531 C C . ALA A 1 70 ? 9.124 -6.398 -12.555 1.00 98.31 70 ALA A C 1
ATOM 533 O O . ALA A 1 70 ? 9.764 -7.446 -12.470 1.00 98.31 70 ALA A O 1
ATOM 534 N N . GLN A 1 71 ? 9.080 -5.668 -13.664 1.00 98.06 71 GLN A N 1
ATOM 535 C CA . GLN A 1 71 ? 9.775 -6.029 -14.893 1.00 98.06 71 GLN A CA 1
ATOM 536 C C . GLN A 1 71 ? 10.302 -4.780 -15.598 1.00 98.06 71 GLN A C 1
ATOM 538 O O . GLN A 1 71 ? 9.746 -3.689 -15.441 1.00 98.06 71 GLN A O 1
ATOM 543 N N . ILE A 1 72 ? 11.347 -4.944 -16.406 1.00 98.19 72 ILE A N 1
ATOM 544 C CA . ILE A 1 72 ? 11.697 -3.945 -17.420 1.00 98.19 72 ILE A CA 1
ATOM 545 C C . ILE A 1 72 ? 10.882 -4.265 -18.667 1.00 98.19 72 ILE A C 1
ATOM 547 O O . ILE A 1 72 ? 11.067 -5.314 -19.280 1.00 98.19 72 ILE A O 1
ATOM 551 N N . HIS A 1 73 ? 9.988 -3.358 -19.049 1.00 97.44 73 HIS A N 1
ATOM 552 C CA . HIS A 1 73 ? 9.246 -3.491 -20.297 1.00 97.44 73 HIS A CA 1
ATOM 553 C C . HIS A 1 73 ? 10.154 -3.213 -21.497 1.00 97.44 73 HIS A C 1
ATOM 555 O O . HIS A 1 73 ? 10.960 -2.281 -21.468 1.00 97.44 73 HIS A O 1
ATOM 561 N N . ALA A 1 74 ? 9.974 -3.995 -22.561 1.00 95.81 74 ALA A N 1
ATOM 562 C CA . ALA A 1 74 ? 10.711 -3.820 -23.806 1.00 95.81 74 ALA A CA 1
ATOM 563 C C . ALA A 1 74 ? 10.544 -2.391 -24.354 1.00 95.81 74 ALA A C 1
ATOM 565 O O . ALA A 1 74 ? 9.423 -1.891 -24.474 1.00 95.81 74 ALA A O 1
ATOM 566 N N . GLY A 1 75 ? 11.659 -1.739 -24.678 1.00 96.69 75 GLY A N 1
ATOM 567 C CA . GLY A 1 75 ? 11.705 -0.351 -25.143 1.00 96.69 75 GLY A CA 1
ATOM 568 C C . GLY A 1 75 ? 11.724 0.702 -24.028 1.00 96.69 75 GLY A C 1
ATOM 569 O O . GLY A 1 75 ? 11.851 1.890 -24.325 1.00 96.69 75 GLY A O 1
ATOM 570 N N . LEU A 1 76 ? 11.609 0.300 -22.756 1.00 98.00 76 LEU A N 1
ATOM 571 C CA . LEU A 1 76 ? 11.703 1.185 -21.588 1.00 98.00 76 LEU A CA 1
ATOM 572 C C . LEU A 1 76 ? 13.014 0.998 -20.802 1.00 98.00 76 LEU A C 1
ATOM 574 O O . LEU A 1 76 ? 13.148 1.508 -19.690 1.00 98.00 76 LEU A O 1
ATOM 578 N N . GLU A 1 77 ? 14.011 0.310 -21.363 1.00 98.06 77 GLU A N 1
ATOM 579 C CA . GLU A 1 77 ? 15.278 -0.012 -20.692 1.00 98.06 77 GLU A CA 1
ATOM 580 C C . GLU A 1 77 ? 16.048 1.248 -20.273 1.00 98.06 77 GLU A C 1
ATOM 582 O O . GLU A 1 77 ? 16.725 1.246 -19.244 1.00 98.06 77 GLU A O 1
ATOM 587 N N . ALA A 1 78 ? 15.908 2.336 -21.037 1.00 97.81 78 ALA A N 1
ATOM 588 C CA . ALA A 1 78 ? 16.540 3.627 -20.766 1.00 97.81 78 ALA A CA 1
ATOM 589 C C . ALA A 1 78 ? 15.997 4.335 -19.508 1.00 97.81 78 ALA A C 1
ATOM 591 O O . ALA A 1 78 ? 16.665 5.220 -18.981 1.00 97.81 78 ALA A O 1
ATOM 592 N N . PHE A 1 79 ? 14.813 3.950 -19.012 1.00 98.00 79 PHE A N 1
ATOM 593 C CA . PHE A 1 79 ? 14.271 4.452 -17.742 1.00 98.00 79 PHE A CA 1
ATOM 594 C C . PHE A 1 79 ? 14.813 3.692 -16.527 1.00 98.00 79 PHE A C 1
ATOM 596 O O . PHE A 1 79 ? 14.630 4.130 -15.390 1.00 98.00 79 PHE A O 1
ATOM 603 N N . SER A 1 80 ? 15.480 2.554 -16.743 1.00 97.88 80 SER A N 1
ATOM 604 C CA . SER A 1 80 ? 16.147 1.833 -15.665 1.00 97.88 80 SER A CA 1
ATOM 605 C C . SER A 1 80 ? 17.345 2.642 -15.156 1.00 97.88 80 SER A C 1
ATOM 607 O O . SER A 1 80 ? 18.142 3.118 -15.962 1.00 97.88 80 SER A O 1
ATOM 609 N N . PRO A 1 81 ? 17.550 2.747 -13.832 1.00 97.88 81 PRO A N 1
ATOM 610 C CA . PRO A 1 81 ? 18.737 3.396 -13.274 1.00 97.88 81 PRO A CA 1
ATOM 611 C C . PRO A 1 81 ? 20.003 2.526 -13.383 1.00 97.88 81 PRO A C 1
ATOM 613 O O . PRO A 1 81 ? 21.079 2.938 -12.949 1.00 97.88 81 PRO A O 1
ATOM 616 N N . LEU A 1 82 ? 19.889 1.299 -13.901 1.00 98.25 82 LEU A N 1
ATOM 617 C CA . LEU A 1 82 ? 21.018 0.397 -14.104 1.00 98.25 82 LEU A CA 1
ATOM 618 C C . LEU A 1 82 ? 21.802 0.778 -15.363 1.00 98.25 82 LEU A C 1
ATOM 620 O O . LEU A 1 82 ? 21.286 1.392 -16.293 1.00 98.25 82 LEU A O 1
ATOM 624 N N . ARG A 1 83 ? 23.066 0.355 -15.415 1.00 98.25 83 ARG A N 1
ATOM 625 C CA . ARG A 1 83 ? 23.899 0.512 -16.612 1.00 98.25 83 ARG A CA 1
ATOM 626 C C . ARG A 1 83 ? 23.250 -0.204 -17.808 1.00 98.25 83 ARG A C 1
ATOM 628 O O . ARG A 1 83 ? 22.665 -1.271 -17.634 1.00 98.25 83 ARG A O 1
ATOM 635 N N . ALA A 1 84 ? 23.382 0.362 -19.009 1.00 98.12 84 ALA A N 1
ATOM 636 C CA . ALA A 1 84 ? 22.660 -0.086 -20.207 1.00 98.12 84 ALA A CA 1
ATOM 637 C C . ALA A 1 84 ? 22.889 -1.564 -20.590 1.00 98.12 84 ALA A C 1
ATOM 639 O O . ALA A 1 84 ? 21.972 -2.230 -21.054 1.00 98.12 84 ALA A O 1
ATOM 640 N N . ASP A 1 85 ? 24.086 -2.109 -20.363 1.00 97.88 85 ASP A N 1
ATOM 641 C CA . ASP A 1 85 ? 24.399 -3.535 -20.564 1.00 97.88 85 ASP A CA 1
ATOM 642 C C . ASP A 1 85 ? 23.694 -4.454 -19.552 1.00 97.88 85 ASP A C 1
ATOM 644 O O . ASP A 1 85 ? 23.477 -5.635 -19.818 1.00 97.88 85 ASP A O 1
ATOM 648 N N . ILE A 1 86 ? 23.330 -3.927 -18.382 1.00 98.19 86 ILE A N 1
ATOM 649 C CA . ILE A 1 86 ? 22.560 -4.645 -17.368 1.00 98.19 86 ILE A CA 1
ATOM 650 C C . ILE A 1 86 ? 21.070 -4.529 -17.685 1.00 98.19 86 ILE A C 1
ATOM 652 O O . ILE A 1 86 ? 20.410 -5.562 -17.777 1.00 98.19 86 ILE A O 1
ATOM 656 N N . SER A 1 87 ? 20.549 -3.310 -17.876 1.00 97.81 87 SER A N 1
ATOM 657 C CA . SER A 1 87 ? 19.123 -3.086 -18.157 1.00 97.81 87 SER A CA 1
ATOM 658 C C . SER A 1 87 ? 18.690 -3.673 -19.500 1.00 97.81 87 SER A C 1
ATOM 660 O O . SER A 1 87 ? 17.597 -4.224 -19.584 1.00 97.81 87 SER A O 1
ATOM 662 N N . GLY A 1 88 ? 19.568 -3.665 -20.508 1.00 97.12 88 GLY A N 1
ATOM 663 C CA . GLY A 1 88 ? 19.327 -4.270 -21.820 1.00 97.12 88 GLY A CA 1
ATOM 664 C C . GLY A 1 88 ? 19.168 -5.795 -21.805 1.00 97.12 88 GLY A C 1
ATOM 665 O O . GLY A 1 88 ? 18.683 -6.360 -22.779 1.00 97.12 88 GLY A O 1
ATOM 666 N N . ARG A 1 89 ? 19.540 -6.477 -20.711 1.00 97.56 89 ARG A N 1
ATOM 667 C CA . ARG A 1 89 ? 19.239 -7.910 -20.516 1.00 97.56 89 ARG A CA 1
ATOM 668 C C . ARG A 1 89 ? 17.834 -8.156 -19.956 1.00 97.56 89 ARG A C 1
ATOM 670 O O . ARG A 1 89 ? 17.377 -9.294 -19.986 1.00 97.56 89 ARG A O 1
ATOM 677 N N . GLY A 1 90 ? 17.172 -7.112 -19.454 1.00 97.12 90 GLY A N 1
ATOM 678 C CA . GLY A 1 90 ? 15.868 -7.190 -18.807 1.00 97.12 90 GLY A CA 1
ATOM 679 C C . GLY A 1 90 ? 15.883 -7.900 -17.448 1.00 97.12 90 GLY A C 1
ATOM 680 O O . GLY A 1 90 ? 16.886 -8.467 -17.009 1.00 97.12 90 GLY A O 1
ATOM 681 N N . PHE A 1 91 ? 14.738 -7.854 -16.772 1.00 97.62 91 PHE A N 1
ATOM 682 C CA . PHE A 1 91 ? 14.382 -8.751 -15.674 1.00 97.62 91 PHE A CA 1
ATOM 683 C C . PHE A 1 91 ? 12.857 -8.869 -15.598 1.00 97.62 91 PHE A C 1
ATOM 685 O O . PHE A 1 91 ? 12.149 -7.944 -15.998 1.00 97.62 91 PHE A O 1
ATOM 692 N N . ASP A 1 92 ? 12.379 -9.981 -15.045 1.00 98.19 92 ASP A N 1
ATOM 693 C CA . ASP A 1 92 ? 10.971 -10.230 -14.736 1.00 98.19 92 ASP A CA 1
ATOM 694 C C . ASP A 1 92 ? 10.900 -11.012 -13.419 1.00 98.19 92 ASP A C 1
ATOM 696 O O . ASP A 1 92 ? 11.402 -12.135 -13.319 1.00 98.19 92 ASP A O 1
ATOM 700 N N . IL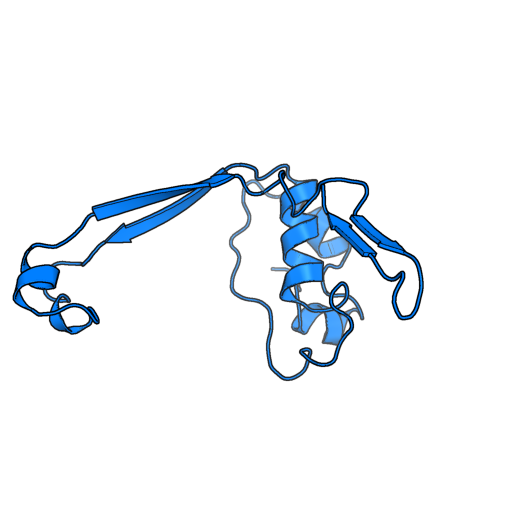E A 1 93 ? 10.410 -10.358 -12.367 1.00 98.38 93 ILE A N 1
ATOM 701 C CA . ILE A 1 93 ? 10.446 -10.863 -10.994 1.00 98.38 93 ILE A CA 1
ATOM 702 C C . ILE A 1 93 ? 9.123 -10.534 -10.303 1.00 98.38 93 ILE A C 1
ATOM 704 O O . ILE A 1 93 ? 8.585 -9.435 -10.437 1.00 98.38 93 ILE A O 1
ATOM 708 N N . VAL A 1 94 ? 8.638 -11.454 -9.467 1.00 98.62 94 VAL A N 1
ATOM 709 C CA . VAL A 1 94 ? 7.568 -11.181 -8.501 1.00 98.62 94 VAL A CA 1
ATOM 710 C C . VAL A 1 94 ? 8.111 -11.243 -7.077 1.00 98.62 94 VAL A C 1
ATOM 712 O O . VAL A 1 94 ? 8.669 -12.253 -6.652 1.00 98.62 94 VAL A O 1
ATOM 715 N N . VAL A 1 95 ? 7.935 -10.162 -6.314 1.00 98.56 95 VAL A N 1
ATOM 716 C CA . VAL A 1 95 ? 8.174 -10.190 -4.866 1.00 98.56 95 VAL A CA 1
ATOM 717 C C . VAL A 1 95 ? 6.914 -10.707 -4.183 1.00 98.56 95 VAL A C 1
ATOM 719 O O . VAL A 1 95 ? 5.854 -10.087 -4.286 1.00 98.56 95 VAL A O 1
ATOM 722 N N . VAL A 1 96 ? 7.048 -11.821 -3.464 1.00 98.19 96 VAL A N 1
ATOM 723 C CA . VAL A 1 96 ? 6.021 -12.357 -2.563 1.00 98.19 96 VAL A CA 1
ATOM 724 C C . VAL A 1 96 ? 6.404 -11.963 -1.140 1.00 98.19 96 VAL A C 1
ATOM 726 O O . VAL A 1 96 ? 7.420 -12.420 -0.617 1.00 98.19 96 VAL A O 1
ATOM 729 N N . ARG A 1 97 ? 5.628 -11.066 -0.529 1.00 98.06 97 ARG A N 1
ATOM 730 C CA . ARG A 1 97 ? 5.901 -10.505 0.799 1.00 98.06 97 ARG A CA 1
ATOM 731 C C . ARG A 1 97 ? 4.791 -10.875 1.783 1.00 98.06 97 ARG A C 1
ATOM 733 O O . ARG A 1 97 ? 3.629 -10.573 1.526 1.00 98.06 97 ARG A O 1
ATOM 740 N N . GLU A 1 98 ? 5.174 -11.441 2.928 1.00 97.06 98 GLU A N 1
ATOM 741 C CA . GLU A 1 98 ? 4.293 -11.590 4.096 1.00 97.06 98 GLU A CA 1
ATOM 742 C C . GLU A 1 98 ? 3.959 -10.199 4.674 1.00 97.06 98 GLU A C 1
ATOM 744 O O . GLU A 1 98 ? 4.846 -9.345 4.800 1.00 97.06 98 GLU A O 1
ATOM 749 N N . LEU A 1 99 ? 2.675 -9.931 4.932 1.00 94.50 99 LEU A N 1
ATOM 750 C CA . LEU A 1 99 ? 2.155 -8.574 5.138 1.00 94.50 99 LEU A CA 1
ATOM 751 C C . LEU A 1 99 ? 1.377 -8.367 6.448 1.00 94.50 99 LEU A C 1
ATOM 753 O O . LEU A 1 99 ? 0.995 -7.234 6.741 1.00 94.50 99 LEU A O 1
ATOM 757 N N . THR A 1 100 ? 1.132 -9.418 7.225 1.00 91.31 100 THR A N 1
ATOM 758 C CA . THR A 1 100 ? 0.278 -9.398 8.428 1.00 91.31 100 THR A CA 1
ATOM 759 C C . THR A 1 100 ? 0.972 -9.890 9.697 1.00 91.31 100 THR A C 1
ATOM 761 O O . THR A 1 100 ? 0.384 -9.819 10.774 1.00 91.31 100 THR A O 1
ATOM 764 N N . GLY A 1 101 ? 2.216 -10.355 9.600 1.00 88.44 101 GLY A N 1
ATOM 765 C CA . GLY A 1 101 ? 3.007 -10.877 10.704 1.00 88.44 101 GLY A CA 1
ATOM 766 C C . GLY A 1 101 ? 4.346 -10.162 10.884 1.00 88.44 101 GLY A C 1
ATOM 767 O O . GLY A 1 101 ? 4.532 -8.995 10.519 1.00 88.44 101 GLY A O 1
ATOM 768 N N . GLY A 1 102 ? 5.275 -10.875 11.524 1.00 89.75 102 GLY A N 1
ATOM 769 C CA . GLY A 1 102 ? 6.602 -10.376 11.883 1.00 89.75 102 GLY A CA 1
ATOM 770 C C . GLY A 1 102 ? 6.573 -9.116 12.755 1.00 89.75 102 GLY A C 1
ATOM 771 O O . GLY A 1 102 ? 5.571 -8.785 13.389 1.00 89.75 102 GLY A O 1
ATOM 772 N N . ILE A 1 103 ? 7.676 -8.369 12.709 1.00 88.56 103 ILE A N 1
ATOM 773 C CA . ILE A 1 103 ? 7.946 -7.183 13.543 1.00 88.56 103 ILE A CA 1
ATOM 774 C C . ILE A 1 103 ? 6.924 -6.037 13.378 1.00 88.56 103 ILE A C 1
ATOM 776 O O . ILE A 1 103 ? 6.920 -5.053 14.115 1.00 88.56 103 ILE A O 1
ATOM 780 N N . TYR A 1 104 ? 6.045 -6.104 12.374 1.00 82.88 104 TYR A N 1
ATOM 781 C CA . TYR A 1 104 ? 5.008 -5.086 12.186 1.00 82.88 104 TYR A CA 1
ATOM 782 C C . TYR A 1 104 ? 3.846 -5.281 13.163 1.00 82.88 104 TYR A C 1
ATOM 784 O O . TYR A 1 104 ? 3.270 -4.290 13.611 1.00 82.88 104 TYR A O 1
ATOM 792 N N . PHE A 1 105 ? 3.524 -6.531 13.503 1.00 85.38 105 PHE A N 1
ATOM 793 C CA . PHE A 1 105 ? 2.356 -6.885 14.313 1.00 85.38 105 PHE A CA 1
ATOM 794 C C . PHE A 1 105 ? 2.692 -7.682 15.576 1.00 85.38 105 PHE A C 1
ATOM 796 O O . PHE A 1 105 ? 1.798 -7.886 16.401 1.00 85.38 105 PHE A O 1
ATOM 803 N N . GLY A 1 106 ? 3.944 -8.118 15.739 1.00 86.19 106 GLY A N 1
ATOM 804 C CA . GLY A 1 106 ? 4.398 -8.849 16.914 1.00 86.19 106 GLY A CA 1
ATOM 805 C C . GLY A 1 106 ? 4.291 -8.045 18.212 1.00 86.19 106 GLY A C 1
ATOM 806 O O . GLY A 1 106 ? 4.201 -6.813 18.225 1.00 86.19 106 GLY A O 1
ATOM 807 N N . GLN A 1 107 ? 4.190 -8.782 19.316 1.00 86.88 107 GLN A N 1
ATOM 808 C CA . GLN A 1 107 ? 4.032 -8.261 20.669 1.00 86.88 107 GLN A CA 1
ATOM 809 C C . GLN A 1 107 ? 4.876 -9.099 21.639 1.00 86.88 107 GLN A C 1
ATOM 811 O O . GLN A 1 107 ? 4.895 -10.325 21.501 1.00 86.88 107 GLN A O 1
ATOM 816 N N . PRO A 1 108 ? 5.499 -8.475 22.657 1.00 89.75 108 PRO A N 1
ATOM 817 C CA . PRO A 1 108 ? 5.388 -7.060 23.024 1.00 89.75 108 PRO A CA 1
ATOM 818 C C . PRO A 1 108 ? 6.176 -6.112 22.093 1.00 89.75 108 PRO A C 1
ATOM 820 O O . PRO A 1 108 ? 7.220 -6.474 21.548 1.00 89.75 108 PRO A O 1
ATOM 823 N N . LYS A 1 109 ? 5.677 -4.877 21.932 1.00 89.69 109 LYS A N 1
ATOM 824 C CA . LYS A 1 109 ? 6.336 -3.790 21.187 1.00 89.69 109 LYS A CA 1
ATOM 825 C C . LYS A 1 109 ? 6.330 -2.492 21.988 1.00 89.69 109 LYS A C 1
ATOM 827 O O . LYS A 1 109 ? 5.275 -2.060 22.447 1.00 89.69 109 LYS A O 1
ATOM 832 N N . GLY A 1 110 ? 7.481 -1.845 22.130 1.00 87.94 110 GLY A N 1
ATOM 833 C CA . GLY A 1 110 ? 7.569 -0.604 22.888 1.00 87.94 110 GLY A CA 1
ATOM 834 C C . GLY A 1 110 ? 8.983 -0.196 23.266 1.00 87.94 110 GLY A C 1
ATOM 835 O O . GLY A 1 110 ? 9.980 -0.724 22.772 1.00 87.94 110 GLY A O 1
ATOM 836 N N . ARG A 1 111 ? 9.047 0.796 24.149 1.00 89.62 111 ARG A N 1
ATOM 837 C CA . ARG A 1 111 ? 10.267 1.247 24.811 1.00 89.62 111 ARG A CA 1
ATOM 838 C C . ARG A 1 111 ? 10.020 1.286 26.307 1.00 89.62 111 ARG A C 1
ATOM 840 O O . ARG A 1 111 ? 8.927 1.649 26.733 1.00 89.62 111 ARG A O 1
ATOM 847 N N . GLU A 1 112 ? 11.022 0.909 27.081 1.00 92.31 112 GLU A N 1
ATOM 848 C CA . GLU A 1 112 ? 10.979 0.947 28.539 1.00 92.31 112 GLU A CA 1
ATOM 849 C C . GLU A 1 112 ? 12.310 1.448 29.107 1.00 92.31 112 GLU A C 1
ATOM 851 O O . GLU A 1 112 ? 13.366 1.279 28.494 1.00 92.31 112 GLU A O 1
ATOM 856 N N . GLY A 1 113 ? 12.253 2.040 30.300 1.00 91.56 113 GLY A N 1
ATOM 857 C CA . GLY A 1 113 ? 13.399 2.681 30.943 1.00 91.56 113 GLY A CA 1
ATOM 858 C C . GLY A 1 113 ? 13.631 4.124 30.483 1.00 91.56 113 GLY A C 1
ATOM 859 O O . GLY A 1 113 ? 12.906 4.652 29.645 1.00 91.56 113 GLY A O 1
ATOM 860 N N . GLU A 1 114 ? 14.649 4.763 31.062 1.00 91.81 114 GLU A N 1
ATOM 861 C CA . GLU A 1 114 ? 15.043 6.150 30.787 1.00 91.81 114 GLU A CA 1
ATOM 862 C C . GLU A 1 114 ? 16.576 6.296 30.841 1.00 91.81 114 GLU A C 1
ATOM 864 O O . GLU A 1 114 ? 17.272 5.539 31.532 1.00 91.81 114 GLU A O 1
ATOM 869 N N . GLY A 1 115 ? 17.118 7.289 30.128 1.00 90.88 115 GLY A N 1
ATOM 870 C CA . GLY A 1 115 ? 18.550 7.596 30.119 1.00 90.88 115 GLY A CA 1
ATOM 871 C C . GLY A 1 115 ? 19.402 6.430 29.609 1.00 90.88 115 GLY A C 1
ATOM 872 O O . GLY A 1 115 ? 19.096 5.820 28.590 1.00 90.88 115 GLY A O 1
ATOM 873 N N . ALA A 1 116 ? 20.474 6.091 30.329 1.00 92.00 116 ALA A N 1
ATOM 874 C CA . ALA A 1 116 ? 21.368 4.990 29.954 1.00 92.00 116 ALA A CA 1
ATOM 875 C C . ALA A 1 116 ? 20.715 3.592 30.027 1.00 92.00 116 ALA A C 1
ATOM 877 O O . ALA A 1 116 ? 21.300 2.628 29.541 1.00 92.00 116 ALA A O 1
ATOM 878 N N . ASN A 1 117 ? 19.525 3.481 30.630 1.00 93.56 117 ASN A N 1
ATOM 879 C CA . ASN A 1 117 ? 18.790 2.226 30.784 1.00 93.56 117 ASN A CA 1
ATOM 880 C C . ASN A 1 117 ? 17.587 2.115 29.825 1.00 93.56 117 ASN A C 1
ATOM 882 O O . ASN A 1 117 ? 16.804 1.175 29.964 1.00 93.56 117 ASN A O 1
ATOM 886 N N . GLU A 1 118 ? 17.404 3.059 28.890 1.00 94.19 118 GLU A N 1
ATOM 887 C CA . GLU A 1 118 ? 16.349 2.965 27.872 1.00 94.19 118 GLU A CA 1
ATOM 888 C C . GLU A 1 118 ? 16.625 1.779 26.932 1.00 94.19 118 GLU A C 1
ATOM 890 O O . GLU A 1 118 ? 17.709 1.651 26.358 1.00 94.19 118 GLU A O 1
ATOM 895 N N . LYS A 1 119 ? 15.625 0.914 26.746 1.00 90.69 119 LYS A N 1
ATOM 896 C CA . LYS A 1 119 ? 15.642 -0.169 25.758 1.00 90.69 119 LYS A CA 1
ATOM 897 C C . LYS A 1 119 ? 14.371 -0.159 24.921 1.00 90.69 119 LYS A C 1
ATOM 899 O O . LYS A 1 119 ? 13.283 0.134 25.408 1.00 90.69 119 LYS A O 1
ATOM 904 N N . ALA A 1 120 ? 14.521 -0.523 23.653 1.00 90.12 120 ALA A N 1
ATOM 905 C CA . ALA A 1 120 ? 13.415 -0.758 22.736 1.00 90.12 120 ALA A CA 1
ATOM 906 C C . ALA A 1 120 ? 13.275 -2.259 22.476 1.00 90.12 120 ALA A C 1
ATOM 908 O O . ALA A 1 120 ? 14.278 -2.956 22.313 1.00 90.12 120 ALA A O 1
ATOM 909 N N . PHE A 1 121 ? 12.041 -2.742 22.415 1.00 87.38 121 PHE A N 1
ATOM 910 C CA . PHE A 1 121 ? 11.718 -4.118 22.066 1.00 87.38 121 PHE A CA 1
ATOM 911 C C . PHE A 1 121 ? 10.644 -4.132 20.979 1.00 87.38 121 PHE A C 1
ATOM 913 O O . PHE A 1 121 ? 9.689 -3.354 21.002 1.00 87.38 121 PHE A O 1
ATOM 920 N N . ASP A 1 122 ? 10.836 -5.008 20.004 1.00 81.25 122 ASP A N 1
ATOM 921 C CA . ASP A 1 122 ? 9.927 -5.241 18.889 1.00 81.25 122 ASP A CA 1
ATOM 922 C C . ASP A 1 122 ? 10.119 -6.721 18.530 1.00 81.25 122 ASP A C 1
ATOM 924 O O . ASP A 1 122 ? 11.196 -7.099 18.061 1.00 81.25 122 ASP A O 1
ATOM 928 N N . THR A 1 123 ? 9.163 -7.566 18.926 1.00 64.62 123 THR A N 1
ATOM 929 C CA . THR A 1 123 ? 9.237 -9.033 18.750 1.00 64.62 123 THR A CA 1
ATOM 930 C C . THR A 1 123 ? 8.575 -9.487 17.462 1.00 64.62 123 THR A C 1
ATOM 932 O O . THR A 1 123 ? 7.669 -8.779 16.974 1.00 64.62 123 THR A O 1
#

Solvent-accessible surface area (backbone atoms only — not comparable to full-atom values): 7471 Å² total; per-residue (Å²): 140,72,61,51,8,50,62,14,33,76,76,71,74,36,15,58,43,69,71,39,52,53,52,54,72,78,39,99,70,83,91,77,88,87,58,58,56,81,92,46,68,83,44,57,72,67,63,18,19,53,48,35,25,52,52,54,52,28,55,74,70,62,47,35,78,41,79,46,78,50,63,56,54,90,92,47,39,85,77,45,92,54,60,65,82,58,32,70,69,50,54,79,48,70,48,80,39,84,58,54,56,60,70,83,61,38,72,68,64,53,72,48,73,59,79,97,59,50,47,75,48,69,65

Secondary structure (DSSP, 8-state):
----THHHHHHHSSSS-HHHHHHHHTSS---------TTTTTS-TTTSHHHHHHHHHHHHTT--EEEEEEE--TT-GGGSSS-HHHHTT--EEEEEEE-SSGGGT-SSEEEE--GGG-EEEE-

InterPro domains:
  IPR004429 Isopropylmalate dehydrogenase [PTHR42979] (1-123)
  IPR024084 Isopropylmalate dehydrogenase-like domain [PF00180] (1-123)
  IPR024084 Isopropylmalate dehydrogenase-like domain [SM01329] (1-122)

Nearest PDB structures (foldseek):
  3vmk-assembly1_B  TM=9.912E-01  e=1.266E-16  Shewanella benthica
  3wzy-assembly1_A-2  TM=9.742E-01  e=1.266E-16  Shewanella oneidensis MR-1
  3vkz-assembly1_A  TM=9.740E-01  e=1.266E-16  Shewanella oneidensis MR-1
  1cnz-assembly1_B  TM=9.376E-01  e=5.956E-16  Salmonella enterica subsp. enterica serovar Typhimurium
  6xxy-assembly1_B  TM=9.250E-01  e=3.187E-15  Haemophilus influenzae Rd KW20

Radius of gyration: 19.45 Å; Cα contacts (8 Å, |Δi|>4): 158; chains: 1; bounding box: 44×30×56 Å